Protein AF-A0A950D3E0-F1 (afdb_monomer)

Nearest PDB structures (foldseek):
  3die-assembly1_B  TM=5.690E-01  e=9.005E+00  Staphylococcus aureus

Mean predicted aligned error: 3.96 Å

Secondary structure (DSSP, 8-state):
-TTTTTPPEETTTEEPP-EEEEETTEEEEEETT--TTTHHHHHHHHHHHT-

pLDDT: mean 89.55, std 6.53, range [59.59, 95.12]

Structure (mmCIF, N/CA/C/O backbone):
data_AF-A0A950D3E0-F1
#
_entry.id   AF-A0A950D3E0-F1
#
loop_
_atom_site.group_PDB
_atom_site.id
_atom_site.type_symbol
_atom_site.label_atom_id
_atom_site.label_alt_id
_atom_site.label_comp_id
_atom_site.label_asym_id
_atom_site.label_entity_id
_atom_site.label_seq_id
_atom_site.pdbx_PDB_ins_code
_atom_site.Cartn_x
_atom_site.Cartn_y
_atom_site.Cartn_z
_atom_site.occupancy
_atom_site.B_iso_or_equiv
_atom_site.auth_seq_id
_atom_site.auth_comp_id
_atom_site.auth_asym_id
_atom_site.auth_atom_id
_atom_site.pdbx_PDB_model_num
ATOM 1 N N . VAL A 1 1 ? -5.038 -2.214 -14.367 1.00 73.44 1 VAL A N 1
ATOM 2 C CA . VAL A 1 1 ? -4.956 -1.794 -12.944 1.00 73.44 1 VAL A CA 1
ATOM 3 C C . VAL A 1 1 ? -3.729 -0.923 -12.691 1.00 73.44 1 VAL A C 1
ATOM 5 O O . VAL A 1 1 ? -3.924 0.247 -12.423 1.00 73.44 1 VAL A O 1
ATOM 8 N N . ILE A 1 2 ? -2.495 -1.409 -12.869 1.00 81.12 2 ILE A N 1
ATOM 9 C CA . ILE A 1 2 ? -1.253 -0.644 -12.595 1.00 81.12 2 ILE A CA 1
ATOM 10 C C . ILE A 1 2 ? -1.229 0.753 -13.249 1.00 81.12 2 ILE A C 1
ATOM 12 O O . ILE A 1 2 ? -1.060 1.750 -12.553 1.00 81.12 2 ILE A O 1
ATOM 16 N N . SER A 1 3 ? -1.492 0.838 -14.557 1.00 82.94 3 SER A N 1
ATOM 17 C CA . SER A 1 3 ? -1.517 2.116 -15.286 1.00 82.94 3 SER A CA 1
ATOM 18 C C . SER A 1 3 ? -2.628 3.063 -14.821 1.00 82.94 3 SER A C 1
ATOM 20 O O . SER A 1 3 ? -2.430 4.269 -14.819 1.00 82.94 3 SER A O 1
ATOM 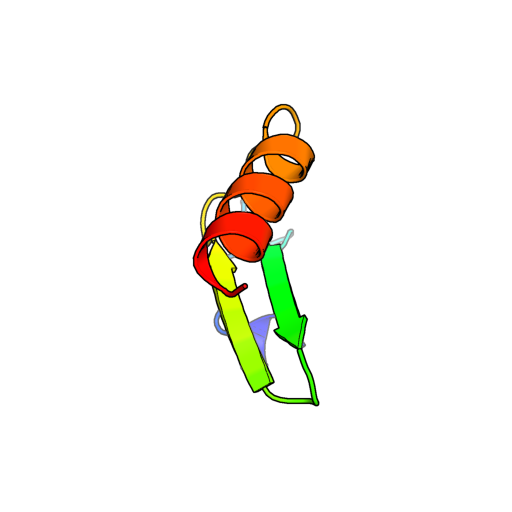22 N N . ALA A 1 4 ? -3.778 2.529 -14.390 1.00 85.88 4 ALA A N 1
ATOM 23 C CA . ALA A 1 4 ? -4.905 3.338 -13.916 1.00 85.88 4 ALA A CA 1
ATOM 24 C C . ALA A 1 4 ? -4.600 4.022 -12.574 1.00 85.88 4 ALA A C 1
ATOM 26 O O . ALA A 1 4 ? -5.073 5.123 -12.323 1.00 85.88 4 ALA A O 1
ATOM 27 N N . PHE A 1 5 ? -3.778 3.383 -11.738 1.00 83.19 5 PHE A N 1
ATOM 28 C CA . PHE A 1 5 ? -3.295 3.939 -10.473 1.00 83.19 5 PHE A CA 1
ATOM 29 C C . PHE A 1 5 ? -1.974 4.714 -10.620 1.00 83.19 5 PHE A C 1
ATOM 31 O O . PHE A 1 5 ? -1.450 5.204 -9.624 1.00 83.19 5 PHE A O 1
ATOM 38 N N . GLY A 1 6 ? -1.416 4.818 -11.834 1.00 88.06 6 GLY A N 1
ATOM 39 C CA . GLY A 1 6 ? -0.156 5.524 -12.088 1.00 88.06 6 GLY A CA 1
ATOM 40 C C . GLY A 1 6 ? 1.054 4.929 -11.361 1.00 88.06 6 GLY A C 1
ATOM 41 O O . GLY A 1 6 ? 2.018 5.646 -11.101 1.00 88.06 6 GLY A O 1
ATOM 42 N N . VAL A 1 7 ? 1.010 3.641 -10.998 1.00 88.94 7 VAL A N 1
ATOM 43 C CA . VAL A 1 7 ? 2.085 3.018 -10.214 1.00 88.94 7 VAL A CA 1
ATOM 44 C C . VAL A 1 7 ? 3.339 2.888 -11.088 1.00 88.94 7 VAL A C 1
ATOM 46 O O . VAL A 1 7 ? 3.255 2.289 -12.167 1.00 88.94 7 VAL A O 1
ATOM 49 N N . PRO A 1 8 ? 4.502 3.407 -10.648 1.00 89.81 8 PRO A N 1
ATOM 50 C CA . PRO A 1 8 ? 5.751 3.252 -11.382 1.00 89.81 8 PRO A CA 1
ATOM 51 C C . PRO A 1 8 ? 6.099 1.780 -11.623 1.00 89.81 8 PRO A C 1
ATOM 53 O O . PRO A 1 8 ? 5.774 0.902 -10.821 1.00 89.81 8 PRO A O 1
ATOM 56 N N . LEU A 1 9 ? 6.797 1.504 -12.724 1.00 91.88 9 LEU A N 1
ATOM 57 C CA . LEU A 1 9 ? 7.277 0.161 -13.034 1.00 91.88 9 LEU A CA 1
ATOM 58 C C . LEU A 1 9 ? 8.769 0.033 -12.721 1.00 91.88 9 LEU A C 1
ATOM 60 O O . LEU A 1 9 ? 9.598 0.786 -13.226 1.00 91.88 9 LEU A O 1
ATOM 64 N N . PHE A 1 10 ? 9.128 -0.974 -11.935 1.00 88.56 10 PHE A N 1
ATOM 65 C CA . PHE A 1 10 ? 10.496 -1.435 -11.777 1.00 88.56 10 PHE A CA 1
ATOM 66 C C . PHE A 1 10 ? 10.916 -2.239 -13.011 1.00 88.56 10 PHE A C 1
ATOM 68 O O . PHE A 1 10 ? 10.257 -3.217 -13.383 1.00 88.56 10 PHE A O 1
ATOM 75 N N . LYS A 1 11 ? 12.014 -1.818 -13.651 1.00 87.88 11 LYS A N 1
ATOM 76 C CA . LYS A 1 11 ? 12.556 -2.417 -14.887 1.00 87.88 11 LYS A CA 1
ATOM 77 C C . LYS A 1 11 ? 11.516 -2.579 -16.012 1.00 87.88 11 LYS A C 1
ATOM 79 O O . LYS A 1 11 ? 11.625 -3.493 -16.817 1.00 87.88 11 LYS A O 1
ATOM 84 N N . ASN A 1 12 ? 10.498 -1.717 -16.058 1.00 85.94 12 ASN A N 1
ATOM 85 C CA . ASN A 1 12 ? 9.361 -1.807 -16.987 1.00 85.94 12 ASN A CA 1
ATOM 86 C C . ASN A 1 12 ? 8.562 -3.127 -16.922 1.00 85.94 12 ASN A C 1
ATOM 88 O O . ASN A 1 12 ? 7.80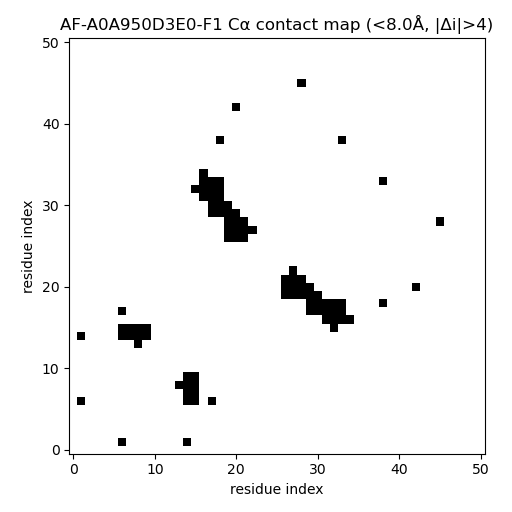1 -3.416 -17.839 1.00 85.94 12 ASN A O 1
ATOM 92 N N . THR A 1 13 ? 8.706 -3.929 -15.861 1.00 87.31 13 THR A N 1
ATOM 93 C CA . THR A 1 13 ? 8.062 -5.256 -15.771 1.00 87.31 13 THR A CA 1
ATOM 94 C C . THR A 1 13 ? 7.189 -5.416 -14.529 1.00 87.31 13 THR A C 1
ATOM 96 O O . THR A 1 13 ? 6.124 -6.020 -14.610 1.00 87.31 13 THR A O 1
ATOM 99 N N . TYR A 1 14 ? 7.598 -4.863 -13.384 1.00 88.94 14 TYR A N 1
ATOM 100 C CA . TYR A 1 14 ? 6.906 -5.066 -12.106 1.00 88.94 14 TYR A CA 1
ATOM 101 C C . TYR A 1 14 ? 6.396 -3.746 -11.549 1.00 88.94 14 TYR A C 1
ATOM 103 O O . TYR A 1 14 ? 7.127 -2.764 -11.557 1.00 88.94 14 TYR A O 1
ATOM 111 N N . ALA A 1 15 ? 5.180 -3.708 -11.011 1.00 90.25 15 ALA A N 1
ATOM 112 C CA . ALA A 1 15 ? 4.729 -2.539 -10.263 1.00 90.25 15 ALA A CA 1
ATOM 113 C C . ALA A 1 15 ? 5.623 -2.312 -9.037 1.00 90.25 15 ALA A C 1
ATOM 115 O O . ALA A 1 15 ? 5.941 -3.254 -8.307 1.00 90.25 15 ALA A O 1
ATOM 116 N N . THR A 1 16 ? 6.017 -1.065 -8.790 1.00 90.56 16 THR A N 1
ATOM 117 C CA . THR A 1 16 ? 6.671 -0.706 -7.532 1.00 90.56 16 THR A CA 1
ATOM 118 C C . THR A 1 16 ? 5.713 -0.924 -6.369 1.00 90.56 16 THR A C 1
ATOM 120 O O . THR A 1 16 ? 4.516 -0.663 -6.479 1.00 90.56 16 THR A O 1
ATOM 123 N N . ARG A 1 17 ? 6.2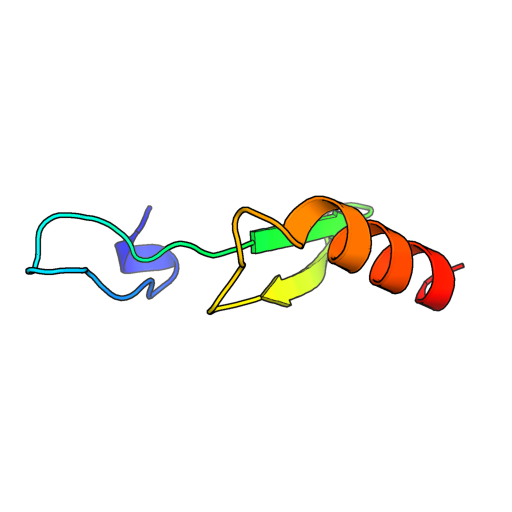45 -1.389 -5.241 1.00 91.25 17 ARG A N 1
ATOM 124 C CA . ARG A 1 17 ? 5.479 -1.664 -4.026 1.00 91.25 17 ARG A CA 1
ATOM 125 C C . ARG A 1 17 ? 4.831 -0.388 -3.484 1.00 91.25 17 ARG A C 1
ATOM 127 O O . ARG A 1 17 ? 5.530 0.589 -3.237 1.00 91.25 17 ARG A O 1
ATOM 134 N N . GLN A 1 18 ? 3.522 -0.440 -3.254 1.00 92.50 18 GLN A N 1
ATOM 135 C CA . GLN A 1 18 ? 2.734 0.634 -2.642 1.00 92.50 18 GLN A CA 1
ATOM 136 C C . GLN A 1 18 ? 1.734 0.046 -1.641 1.00 92.50 18 GLN A C 1
ATOM 138 O O . GLN A 1 18 ? 1.441 -1.151 -1.693 1.00 92.50 18 GLN A O 1
ATOM 143 N N . ALA A 1 19 ? 1.210 0.875 -0.742 1.00 93.44 19 ALA A N 1
ATOM 144 C CA . ALA A 1 19 ? 0.175 0.490 0.209 1.00 93.44 19 ALA A CA 1
ATOM 145 C C . ALA A 1 19 ? -0.962 1.516 0.224 1.00 93.44 19 ALA A C 1
ATOM 147 O O . ALA A 1 19 ? -0.730 2.722 0.205 1.00 93.44 19 ALA A O 1
ATOM 148 N N . TYR A 1 20 ? -2.196 1.022 0.281 1.00 93.31 20 TYR A N 1
ATOM 149 C CA . TYR A 1 20 ? -3.409 1.830 0.355 1.00 93.31 20 TYR A CA 1
ATOM 150 C C . TYR A 1 20 ? -4.240 1.340 1.536 1.00 93.31 20 TYR A C 1
ATOM 152 O O . TYR A 1 20 ? -4.408 0.132 1.708 1.00 93.31 20 TYR A O 1
ATOM 160 N N . LEU A 1 21 ? -4.783 2.262 2.326 1.00 94.69 21 LEU A N 1
ATOM 161 C CA . LEU A 1 21 ? -5.725 1.953 3.395 1.00 94.69 21 LEU A CA 1
ATOM 162 C C . LEU A 1 21 ? -7.045 2.662 3.12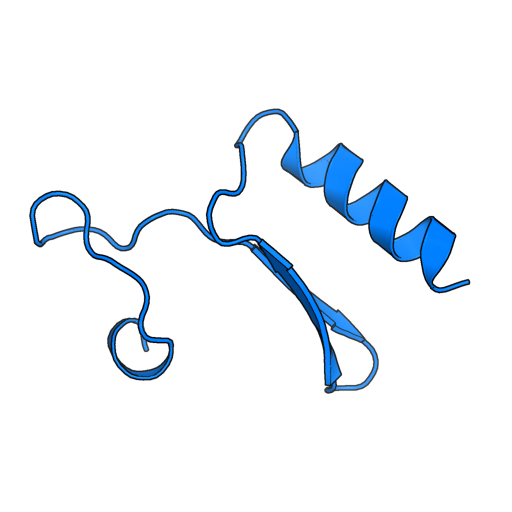0 1.00 94.69 21 LEU A C 1
ATOM 164 O O . LEU A 1 21 ? -7.103 3.892 3.045 1.00 94.69 21 LEU A O 1
ATOM 168 N N . PHE A 1 22 ? -8.104 1.868 2.999 1.00 93.94 22 PHE A N 1
ATOM 169 C CA . PHE A 1 22 ? -9.462 2.348 2.799 1.00 93.94 22 PHE A CA 1
ATOM 170 C C . PHE A 1 22 ? -10.304 2.105 4.052 1.00 93.94 22 PHE A C 1
ATOM 172 O O . PHE A 1 22 ? -10.201 1.050 4.675 1.00 93.94 22 PHE A O 1
ATOM 179 N N . LYS A 1 23 ? -11.164 3.065 4.393 1.00 93.19 23 LYS A N 1
ATOM 180 C CA . LYS A 1 23 ? -12.180 2.961 5.448 1.00 93.19 23 LYS A CA 1
ATOM 181 C C . LYS A 1 23 ? -13.487 3.530 4.904 1.00 93.19 23 LYS A C 1
ATOM 183 O O . LYS A 1 23 ? -13.481 4.606 4.311 1.00 93.19 23 LYS A O 1
ATOM 188 N N . ASP A 1 24 ? -14.578 2.777 5.028 1.00 94.62 24 ASP A N 1
ATOM 189 C CA . ASP A 1 24 ? -15.911 3.151 4.522 1.00 94.62 24 ASP A CA 1
ATOM 190 C C . ASP A 1 24 ? -15.915 3.566 3.037 1.00 94.62 24 ASP A C 1
ATOM 192 O O . ASP A 1 24 ? -16.522 4.558 2.634 1.00 94.62 24 ASP A O 1
ATOM 196 N N . GLY A 1 25 ? -15.162 2.830 2.210 1.00 95.12 25 GLY A N 1
ATOM 197 C CA . GLY A 1 25 ? -15.028 3.097 0.773 1.00 95.12 25 GLY A CA 1
ATOM 198 C C . GLY A 1 25 ? -14.170 4.318 0.412 1.00 95.12 25 GLY A C 1
ATOM 199 O O . GLY A 1 25 ? -14.021 4.622 -0.769 1.00 95.12 25 GLY A O 1
ATOM 200 N N . LYS A 1 26 ? -13.576 5.009 1.394 1.00 93.94 26 LYS A N 1
ATOM 201 C CA . LYS A 1 26 ? -12.709 6.179 1.186 1.00 93.94 26 LYS A CA 1
ATOM 202 C C . LYS A 1 26 ? -11.247 5.832 1.441 1.00 93.94 26 LYS A C 1
ATOM 204 O O . LYS A 1 26 ? -10.934 5.144 2.409 1.00 93.94 26 LYS A O 1
ATOM 209 N N . LEU A 1 27 ? -10.349 6.329 0.592 1.00 93.88 27 LEU A N 1
ATOM 210 C CA . LEU A 1 27 ? -8.903 6.229 0.798 1.00 93.88 27 LEU A CA 1
ATOM 211 C C . LEU A 1 27 ? -8.495 7.164 1.944 1.00 93.88 27 LEU A C 1
ATOM 213 O O . LEU A 1 27 ? -8.623 8.378 1.809 1.00 93.88 27 LEU A O 1
ATOM 217 N N . ILE A 1 28 ? -8.014 6.606 3.055 1.00 94.69 28 ILE A N 1
ATOM 218 C CA . ILE A 1 28 ? -7.596 7.380 4.237 1.00 94.69 28 ILE A CA 1
ATOM 219 C C . ILE A 1 28 ? -6.075 7.448 4.401 1.00 94.69 28 ILE A C 1
ATOM 221 O O . ILE A 1 28 ? -5.574 8.308 5.119 1.00 94.69 28 ILE A O 1
ATOM 225 N N . TRP A 1 29 ? -5.328 6.572 3.725 1.00 94.62 29 TRP A N 1
ATOM 226 C CA . TRP A 1 29 ? -3.869 6.634 3.680 1.00 94.62 29 TRP A CA 1
ATOM 227 C C . TRP A 1 29 ? -3.311 5.947 2.439 1.00 94.62 29 TRP A C 1
ATOM 229 O O . TRP A 1 29 ? -3.843 4.937 1.976 1.00 94.62 29 TRP A O 1
ATOM 239 N N . PHE A 1 30 ? -2.226 6.512 1.918 1.00 94.12 30 PHE A N 1
ATOM 240 C CA . PHE A 1 30 ? -1.522 6.037 0.739 1.00 94.12 30 PHE A CA 1
ATOM 241 C C . PHE A 1 30 ? -0.015 6.199 0.938 1.00 94.12 30 PHE A C 1
ATOM 243 O O . PHE A 1 30 ? 0.460 7.299 1.222 1.00 94.12 30 PHE A O 1
ATOM 250 N N . ASP A 1 31 ? 0.723 5.108 0.759 1.00 93.12 31 ASP A N 1
ATOM 251 C CA . ASP A 1 31 ? 2.179 5.075 0.811 1.00 93.12 31 ASP A CA 1
ATOM 252 C C . ASP A 1 31 ? 2.753 4.561 -0.512 1.00 93.12 31 ASP A C 1
ATOM 254 O O . ASP A 1 31 ? 2.552 3.414 -0.921 1.00 93.12 31 ASP A O 1
ATOM 258 N N . THR A 1 32 ? 3.494 5.443 -1.180 1.00 90.81 32 THR A N 1
ATOM 259 C CA . THR A 1 32 ? 4.115 5.192 -2.485 1.00 90.81 32 THR A CA 1
ATOM 260 C C . THR A 1 32 ? 5.416 4.396 -2.403 1.00 90.81 32 THR A C 1
ATOM 262 O O . THR A 1 32 ? 5.930 3.986 -3.445 1.00 90.81 32 THR A O 1
ATOM 265 N N . LYS A 1 33 ? 5.960 4.209 -1.193 1.00 88.06 33 LYS A N 1
ATOM 266 C CA . LYS A 1 33 ? 7.266 3.599 -0.916 1.00 88.06 33 LYS A CA 1
ATOM 267 C C . LYS A 1 33 ? 7.193 2.639 0.273 1.00 88.06 33 LYS A C 1
ATOM 269 O O . LYS A 1 33 ? 8.116 2.584 1.086 1.00 88.06 33 LYS A O 1
ATOM 274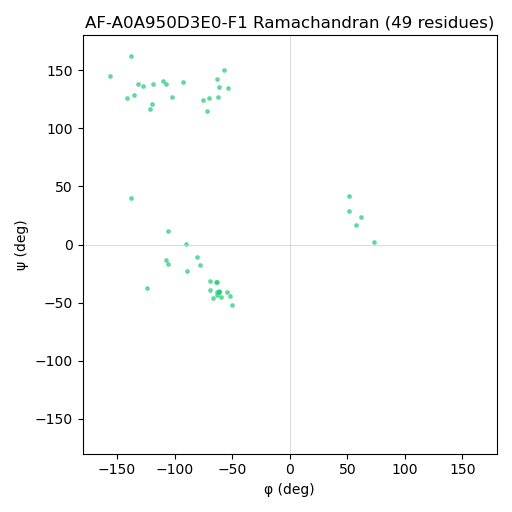 N N . ALA A 1 34 ? 6.107 1.875 0.352 1.00 87.19 34 ALA A N 1
ATOM 275 C CA . ALA A 1 34 ? 5.871 0.956 1.455 1.00 87.19 34 ALA A CA 1
ATOM 276 C C . ALA A 1 34 ? 7.060 0.006 1.667 1.00 87.19 34 ALA A C 1
ATOM 278 O O . ALA A 1 34 ? 7.589 -0.573 0.718 1.00 87.19 34 ALA A O 1
ATOM 279 N N . SER A 1 35 ? 7.467 -0.171 2.921 1.00 88.44 35 SER A N 1
ATOM 280 C CA . SER A 1 35 ? 8.513 -1.119 3.319 1.00 88.44 35 SER A CA 1
ATOM 281 C C . SER A 1 35 ? 7.899 -2.467 3.697 1.00 88.44 35 SER A C 1
ATOM 283 O O . SER A 1 35 ? 6.874 -2.495 4.372 1.00 88.44 35 SER A O 1
ATOM 285 N N . THR A 1 36 ? 8.527 -3.588 3.315 1.00 87.06 36 THR A N 1
ATOM 286 C CA . THR A 1 36 ? 8.133 -4.935 3.792 1.00 87.06 36 THR A CA 1
ATOM 287 C C . THR A 1 36 ? 8.112 -5.021 5.307 1.00 87.06 36 THR A C 1
ATOM 289 O O . THR A 1 36 ? 7.214 -5.632 5.877 1.00 87.06 36 THR A O 1
ATOM 292 N N . ASP A 1 37 ? 9.105 -4.405 5.937 1.00 91.50 37 ASP A N 1
ATOM 293 C CA . ASP A 1 37 ? 9.437 -4.670 7.332 1.00 91.50 37 ASP A CA 1
ATOM 294 C C . ASP A 1 37 ? 8.641 -3.756 8.270 1.00 91.50 37 ASP A C 1
ATOM 296 O O . ASP A 1 37 ? 8.422 -4.086 9.432 1.00 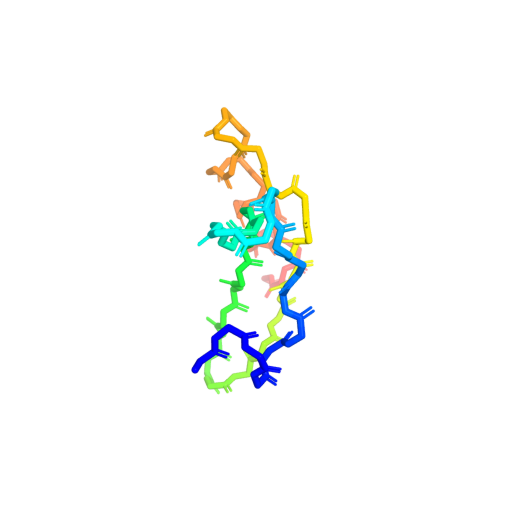91.50 37 ASP A O 1
ATOM 300 N N . ALA A 1 38 ? 8.173 -2.611 7.758 1.00 92.50 38 ALA A N 1
ATOM 301 C CA . ALA A 1 38 ? 7.478 -1.593 8.546 1.00 92.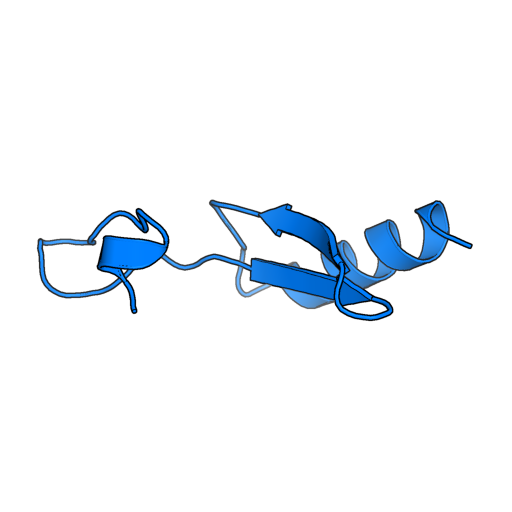50 38 ALA A CA 1
ATOM 302 C C . ALA A 1 38 ? 5.966 -1.508 8.281 1.00 92.50 38 ALA A C 1
ATOM 304 O O . ALA A 1 38 ? 5.253 -0.912 9.089 1.00 92.50 38 ALA A O 1
ATOM 305 N N . GLN A 1 39 ? 5.452 -2.131 7.209 1.00 91.31 39 GLN A N 1
ATOM 306 C CA . GLN A 1 39 ? 4.073 -1.924 6.740 1.00 91.31 39 GLN A CA 1
ATOM 307 C C . GLN A 1 39 ? 3.017 -2.099 7.841 1.00 91.31 39 GLN A C 1
ATOM 309 O O . GLN A 1 39 ? 2.114 -1.274 7.966 1.00 91.31 39 GLN A O 1
ATOM 314 N N . ALA A 1 40 ? 3.135 -3.146 8.663 1.00 91.94 40 ALA A N 1
ATOM 315 C CA . ALA A 1 40 ? 2.189 -3.395 9.749 1.00 91.94 40 ALA A CA 1
ATOM 316 C C . ALA A 1 40 ? 2.206 -2.273 10.804 1.00 91.94 40 ALA A C 1
ATOM 318 O O . ALA A 1 40 ? 1.152 -1.802 11.230 1.00 91.94 40 ALA A O 1
ATOM 319 N N . SER A 1 41 ? 3.398 -1.805 11.192 1.00 94.56 41 SER A N 1
ATOM 320 C 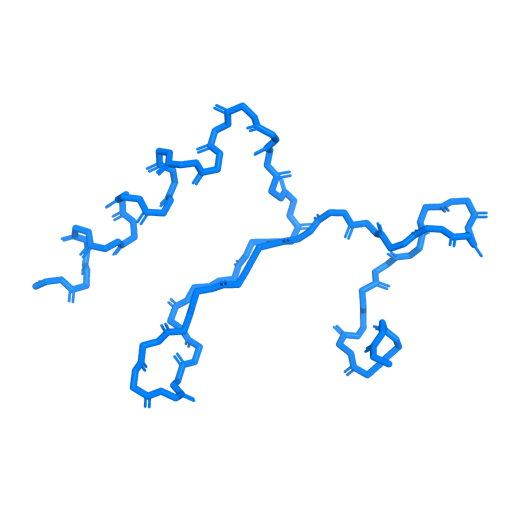CA . SER A 1 41 ? 3.553 -0.699 12.144 1.00 94.56 41 SER A CA 1
ATOM 321 C C . SER A 1 41 ? 2.965 0.599 11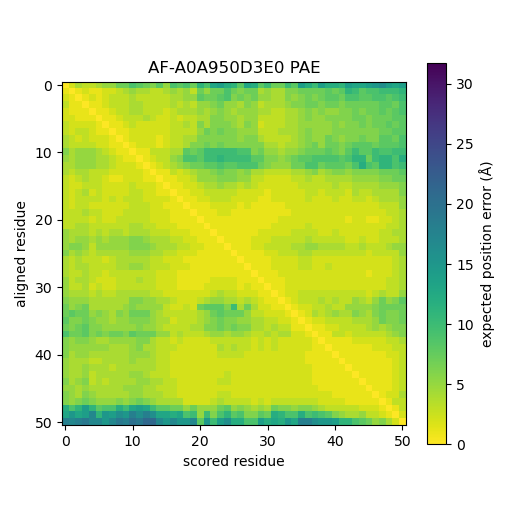.593 1.00 94.56 41 SER A C 1
ATOM 323 O O . SER A 1 41 ? 2.294 1.335 12.317 1.00 94.56 41 SER A O 1
ATOM 325 N N . ASP A 1 42 ? 3.177 0.873 10.308 1.00 93.75 42 ASP A N 1
ATOM 326 C CA . ASP A 1 42 ? 2.714 2.109 9.682 1.00 93.75 42 ASP A CA 1
ATOM 327 C C . ASP A 1 42 ? 1.188 2.156 9.562 1.00 93.75 42 ASP A C 1
ATOM 329 O O . ASP A 1 42 ? 0.586 3.181 9.887 1.00 93.75 42 ASP A O 1
ATOM 333 N N . VAL A 1 43 ? 0.544 1.029 9.240 1.00 93.81 43 VAL A N 1
ATOM 334 C CA . VAL A 1 43 ? -0.925 0.922 9.260 1.00 93.81 43 VAL A CA 1
ATOM 335 C C . VAL A 1 43 ? -1.482 1.197 10.659 1.00 93.81 43 VAL A C 1
ATOM 337 O O . VAL A 1 43 ? -2.423 1.978 10.798 1.00 93.81 43 VAL A O 1
ATOM 340 N N . LEU A 1 44 ? -0.889 0.624 11.712 1.00 95.12 44 LEU A N 1
ATOM 341 C CA . LEU A 1 44 ? -1.346 0.854 13.089 1.00 95.12 44 LEU A CA 1
ATOM 342 C C . LEU A 1 44 ? -1.237 2.329 13.501 1.00 95.12 44 LEU A C 1
ATOM 344 O O . LEU A 1 44 ? -2.163 2.864 14.111 1.00 95.12 44 LEU A O 1
ATOM 348 N N . LYS A 1 45 ? -0.152 3.017 13.122 1.00 94.31 45 LYS A N 1
ATOM 349 C CA . LYS A 1 45 ? 0.009 4.461 13.381 1.00 94.31 45 LYS A CA 1
ATOM 350 C C . LYS A 1 45 ? -1.081 5.287 12.699 1.00 94.31 45 LYS A C 1
ATOM 352 O O . LYS A 1 45 ? -1.559 6.260 13.276 1.00 94.31 45 LYS A O 1
ATOM 357 N N . VAL A 1 46 ? -1.459 4.928 11.473 1.00 93.94 46 VAL A N 1
ATOM 358 C CA . VAL A 1 46 ? -2.524 5.618 10.732 1.00 93.94 46 VAL A CA 1
ATOM 359 C C . VAL A 1 46 ? -3.876 5.403 11.405 1.00 93.94 46 VAL A C 1
ATOM 361 O O . VAL A 1 46 ? -4.611 6.367 11.621 1.00 93.94 46 VAL A O 1
ATOM 364 N N . LEU A 1 47 ? -4.192 4.165 11.791 1.00 93.31 47 LEU A N 1
ATOM 365 C CA . LEU A 1 47 ? -5.444 3.847 12.481 1.00 93.31 47 LEU A CA 1
ATOM 366 C C . LEU A 1 47 ? -5.559 4.585 13.822 1.00 93.31 47 LEU A C 1
ATOM 368 O O . LEU A 1 47 ? -6.611 5.152 14.112 1.00 93.31 47 LEU A O 1
ATOM 372 N N . ALA A 1 48 ? -4.465 4.672 14.585 1.00 92.56 48 ALA A N 1
ATOM 373 C CA . ALA A 1 48 ? -4.425 5.414 15.844 1.00 92.56 48 ALA A CA 1
ATOM 374 C C . ALA A 1 48 ? -4.668 6.927 15.672 1.00 92.56 48 ALA A C 1
ATOM 376 O O . ALA A 1 48 ? -5.259 7.549 16.544 1.00 92.56 48 ALA A O 1
ATOM 377 N N . LYS A 1 49 ? -4.249 7.525 14.546 1.00 84.75 49 LYS A N 1
ATOM 378 C CA . LYS A 1 49 ? -4.508 8.946 14.225 1.00 84.75 49 LYS A CA 1
ATOM 379 C C . LYS A 1 49 ? -5.924 9.226 13.717 1.00 84.75 49 LYS A C 1
ATOM 381 O O . LYS A 1 49 ? -6.325 10.382 13.670 1.00 84.75 49 LYS A O 1
ATOM 386 N N . THR A 1 50 ? -6.634 8.192 13.276 1.00 71.62 50 THR A N 1
ATOM 387 C CA . THR A 1 50 ? -7.962 8.301 12.642 1.00 71.62 50 THR A CA 1
ATOM 388 C C . THR A 1 50 ? -9.083 7.844 13.591 1.00 71.62 50 THR A C 1
ATOM 390 O O . THR A 1 50 ? -10.206 7.592 13.146 1.00 71.62 50 THR A O 1
ATOM 393 N N . SER A 1 51 ? -8.754 7.666 14.876 1.00 59.59 51 SER A N 1
ATOM 394 C CA . SER A 1 51 ? -9.671 7.284 15.958 1.00 59.59 51 SER A CA 1
ATOM 395 C C . SER A 1 51 ? -10.185 8.504 16.711 1.00 59.59 51 SER A C 1
ATOM 397 O O . SER A 1 51 ? -9.434 9.502 16.780 1.00 59.59 51 SER A O 1
#

Sequence (51 aa):
VISAFGVPLFKNTYATRQAYLFKDGKLIWFDTKASTDAQASDVLKVLAKTS

Radius of gyration: 12.54 Å; Cα contacts (8 Å, |Δi|>4): 44; chains: 1; bounding box: 28×14×33 Å

Foldseek 3Di:
DLVVVPFDDDVVPHGADKDFDDDPNDTQDIGNHDDPVCNVVVVVVSVVVVD

Solvent-accessible surface area (backbone atoms only — not comparable to full-atom values): 3321 Å² total; per-residue (Å²): 108,57,76,82,72,65,52,55,54,48,94,80,76,39,73,53,58,60,45,76,41,69,56,95,92,38,82,78,44,78,37,83,73,51,47,92,89,46,45,71,63,53,52,52,55,51,53,64,72,73,106